Protein AF-A0A7G3GCM8-F1 (afdb_monomer_lite)

Foldseek 3Di:
DDDDPQDDPNDRNPDCVVVDDDDDPPPPDDPVLLVVLVCQCVPPVNLPPQLVPSQVVCVVVVHHSDDSVVSVVSCVVVVCPSDDDPDWLPDKDWDWDWDDDPDPPFTKIKIWIATPPPRDTPDIDIDSDDDPVVVVVVCVVSVD

Radius of gyration: 24.12 Å; chains: 1; bounding box: 44×57×57 Å

Structure (mmCIF, N/CA/C/O backbone):
data_AF-A0A7G3GCM8-F1
#
_entry.id   AF-A0A7G3GCM8-F1
#
loop_
_atom_site.group_PDB
_atom_site.id
_atom_site.type_symbol
_atom_site.label_atom_id
_atom_site.label_alt_id
_atom_site.label_comp_id
_atom_site.label_asym_id
_atom_site.label_entity_id
_atom_site.label_seq_id
_atom_site.pdbx_PDB_ins_code
_atom_site.Cartn_x
_atom_site.Cartn_y
_atom_site.Cartn_z
_atom_site.occupancy
_atom_site.B_iso_or_equiv
_atom_site.auth_seq_id
_atom_site.auth_comp_id
_atom_site.auth_asym_id
_atom_site.auth_atom_id
_atom_site.pdbx_PDB_model_num
ATOM 1 N N . MET A 1 1 ? -17.942 39.503 20.898 1.00 40.28 1 MET A N 1
ATOM 2 C CA . MET A 1 1 ? -17.080 38.787 21.864 1.00 40.28 1 MET A CA 1
ATOM 3 C C . MET A 1 1 ? -17.321 37.297 21.690 1.00 40.28 1 MET A C 1
ATOM 5 O O . MET A 1 1 ? -18.430 36.845 21.936 1.00 40.28 1 MET A O 1
ATOM 9 N N . HIS A 1 2 ? -16.342 36.558 21.168 1.00 47.84 2 HIS A N 1
ATOM 10 C CA . HIS A 1 2 ? -16.467 35.114 20.963 1.00 47.84 2 HIS A CA 1
ATOM 11 C C . HIS A 1 2 ? -16.141 34.406 22.281 1.00 47.84 2 HIS A C 1
ATOM 13 O O . HIS A 1 2 ? -14.975 34.260 22.628 1.00 47.84 2 HIS A O 1
ATOM 19 N N . SER A 1 3 ? -17.175 34.016 23.027 1.00 52.66 3 SER A N 1
ATOM 20 C CA . SER A 1 3 ? -17.047 33.136 24.191 1.00 52.66 3 SER A CA 1
ATOM 21 C C . SER A 1 3 ? -16.497 31.787 23.719 1.00 52.66 3 SER A C 1
ATOM 23 O O . SER A 1 3 ? -17.131 31.070 22.943 1.00 52.66 3 SER A O 1
ATOM 25 N N . TRP A 1 4 ? -15.272 31.460 24.122 1.00 55.50 4 TRP A N 1
ATOM 26 C CA . TRP A 1 4 ? -14.707 30.138 2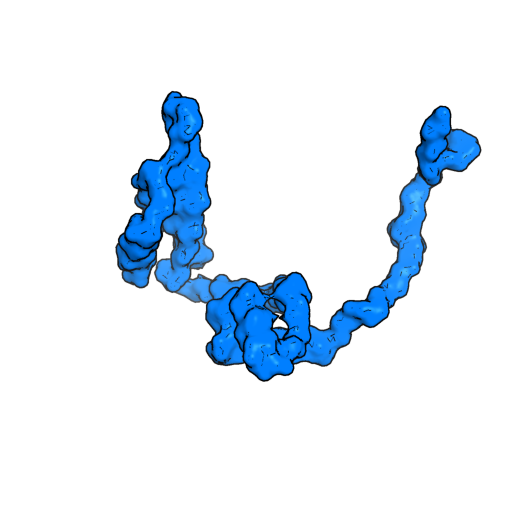3.894 1.00 55.50 4 TRP A CA 1
ATOM 27 C C . TRP A 1 4 ? -15.384 29.153 24.852 1.00 55.50 4 TRP A C 1
ATOM 29 O O . TRP A 1 4 ? -15.396 29.369 26.059 1.00 55.50 4 TRP A O 1
ATOM 39 N N . ARG A 1 5 ? -15.921 28.046 24.317 1.00 59.59 5 ARG A N 1
ATOM 40 C CA . ARG A 1 5 ? -16.658 26.985 25.046 1.00 59.59 5 ARG A CA 1
ATOM 41 C C . ARG A 1 5 ? -15.905 26.318 26.216 1.00 59.59 5 ARG A C 1
ATOM 43 O O . ARG A 1 5 ? -16.490 25.487 26.898 1.00 59.59 5 ARG A O 1
ATOM 50 N N . TRP A 1 6 ? -14.637 26.657 26.433 1.00 60.19 6 TRP A N 1
ATOM 51 C CA . TRP A 1 6 ? -13.770 26.111 27.486 1.00 60.19 6 TRP A CA 1
ATOM 52 C C . TRP A 1 6 ? -13.641 27.033 28.706 1.00 60.19 6 TRP A C 1
ATOM 54 O O . TRP A 1 6 ? -12.920 26.708 29.645 1.00 60.19 6 TRP A O 1
ATOM 64 N N . GLN A 1 7 ? -14.312 28.188 28.683 1.00 57.53 7 GLN A N 1
ATOM 65 C CA . GLN A 1 7 ? -14.366 29.132 29.793 1.00 57.53 7 GLN A CA 1
ATOM 66 C C . GLN A 1 7 ? -15.802 29.209 30.307 1.00 57.53 7 GLN A C 1
ATOM 68 O O . GLN A 1 7 ? -16.676 29.765 29.641 1.00 57.53 7 GLN A O 1
ATOM 73 N N . ALA A 1 8 ? -16.041 28.674 31.501 1.00 58.72 8 ALA A N 1
ATOM 74 C CA . ALA A 1 8 ? -17.209 29.038 32.292 1.00 58.72 8 ALA A CA 1
ATOM 75 C C . ALA A 1 8 ? -16.707 29.825 33.504 1.00 58.72 8 ALA A C 1
ATOM 77 O O . ALA A 1 8 ? -15.785 29.390 34.185 1.00 58.72 8 ALA A O 1
ATOM 78 N N . ALA A 1 9 ? -17.281 31.006 33.739 1.00 60.88 9 ALA A N 1
ATOM 79 C CA . ALA A 1 9 ? -17.009 31.827 34.923 1.00 60.88 9 ALA A CA 1
ATOM 80 C C . ALA A 1 9 ? -15.521 32.170 35.191 1.00 60.88 9 ALA A C 1
ATOM 82 O O . ALA A 1 9 ? -15.124 32.331 36.338 1.00 60.88 9 ALA A O 1
ATOM 83 N N . GLY A 1 10 ? -14.696 32.317 34.147 1.00 66.81 10 GLY A N 1
ATOM 84 C CA . GLY A 1 10 ? -13.286 32.713 34.295 1.00 66.81 10 GLY A CA 1
ATOM 85 C C . GLY A 1 10 ? -12.327 31.572 34.650 1.00 66.81 10 GLY A C 1
ATOM 86 O O . GLY A 1 10 ? -11.121 31.805 34.689 1.00 66.81 10 GLY A O 1
ATOM 87 N N . GLU A 1 11 ? -12.826 30.345 34.815 1.00 65.44 11 GLU A N 1
ATOM 88 C CA . GLU A 1 11 ? -11.996 29.155 34.996 1.00 65.44 11 GLU A CA 1
ATOM 89 C C . GLU A 1 11 ? -11.870 28.351 33.696 1.00 65.44 11 GLU A C 1
ATOM 91 O O . GLU A 1 11 ? -12.820 28.201 32.918 1.00 65.44 11 GLU A O 1
ATOM 96 N N . VAL A 1 12 ? -10.661 27.839 33.447 1.00 72.12 12 VAL A N 1
ATOM 97 C CA . VAL A 1 12 ? -10.373 26.950 32.317 1.00 72.12 12 VAL A CA 1
ATOM 98 C C . VAL A 1 12 ? -10.836 25.547 32.693 1.00 72.12 12 VAL A C 1
ATOM 100 O O . VAL A 1 12 ? -10.183 24.857 33.474 1.00 72.12 12 VAL A O 1
ATOM 103 N N . ILE A 1 13 ? -11.961 25.112 32.128 1.00 72.88 13 ILE A N 1
ATOM 104 C CA . ILE A 1 13 ? -12.469 23.755 32.347 1.00 72.88 13 ILE A CA 1
ATOM 105 C C . ILE A 1 13 ? -11.632 22.785 31.506 1.00 72.88 13 ILE A C 1
ATOM 107 O O . ILE A 1 13 ? -11.567 22.905 30.280 1.00 72.88 13 ILE A O 1
ATOM 111 N N . ALA A 1 14 ? -10.993 21.816 32.169 1.00 74.69 14 ALA A N 1
ATOM 112 C CA . ALA A 1 14 ? -10.225 20.762 31.510 1.00 74.69 14 ALA A CA 1
ATOM 113 C C . ALA A 1 14 ? -11.103 19.922 30.563 1.00 74.69 14 ALA A C 1
ATOM 115 O O . ALA A 1 14 ? -12.299 19.743 30.801 1.00 74.69 14 ALA A O 1
ATOM 116 N N . ASP A 1 15 ? -10.505 19.387 29.492 1.00 75.44 15 ASP A N 1
ATOM 117 C CA . ASP A 1 15 ? -11.239 18.609 28.491 1.00 75.44 15 ASP A CA 1
ATOM 118 C C . ASP A 1 15 ? -11.894 17.376 29.123 1.00 75.44 15 ASP A C 1
ATOM 120 O O . ASP A 1 15 ? -11.210 16.472 29.594 1.00 75.44 15 ASP A O 1
ATOM 124 N N . GLN A 1 16 ? -13.229 17.349 29.125 1.00 79.38 16 GLN A N 1
ATOM 125 C CA . GLN A 1 16 ? -14.020 16.255 29.688 1.00 79.38 16 GLN A CA 1
ATOM 126 C C . GLN A 1 16 ? -14.217 15.092 28.700 1.00 79.38 16 GLN A C 1
ATOM 128 O O . GLN A 1 16 ? -14.626 14.004 29.097 1.00 79.38 16 GLN A O 1
ATOM 133 N N . ARG A 1 17 ? -13.887 15.263 27.407 1.00 78.19 17 ARG A N 1
ATOM 134 C CA . ARG A 1 17 ? -14.018 14.212 26.372 1.00 78.19 17 ARG A CA 1
ATOM 135 C C . ARG A 1 17 ? -13.262 12.897 26.648 1.00 78.19 17 ARG A C 1
ATOM 137 O O . ARG A 1 17 ? -13.700 11.892 26.074 1.00 78.19 17 ARG A O 1
ATOM 144 N N . PRO A 1 18 ? -12.159 12.860 27.426 1.00 80.38 18 PRO A N 1
ATOM 145 C CA . PRO A 1 18 ? -11.513 11.620 27.857 1.00 80.38 18 PRO A CA 1
ATOM 146 C C . PRO A 1 18 ? -12.292 10.857 28.936 1.00 80.38 18 PRO A C 1
ATOM 148 O O . PRO A 1 18 ? -12.176 9.639 28.994 1.00 80.38 18 PRO A O 1
ATOM 151 N N . PHE A 1 19 ? -13.077 11.553 29.766 1.00 80.81 19 PHE A N 1
ATOM 152 C CA . PHE A 1 19 ? -13.812 10.967 30.897 1.00 80.81 19 PHE A CA 1
ATOM 153 C C . PHE A 1 19 ? -15.233 10.518 30.530 1.00 80.81 19 PHE A C 1
ATOM 155 O O . PHE A 1 19 ? -15.888 9.834 31.310 1.00 80.81 19 PHE A O 1
ATOM 162 N N . VAL A 1 20 ? -15.715 10.880 29.338 1.00 83.75 20 VAL A N 1
ATOM 163 C CA . VAL A 1 20 ? -17.005 10.414 28.817 1.00 83.75 20 VAL A CA 1
ATOM 164 C C . VAL A 1 20 ? -16.910 8.934 28.443 1.00 83.75 20 VAL A C 1
ATOM 166 O O . VAL A 1 20 ? -16.146 8.569 27.544 1.00 83.75 20 VAL A O 1
ATOM 169 N N . GLU A 1 21 ? -17.740 8.095 29.070 1.00 80.31 21 GLU A N 1
ATOM 170 C CA . GLU A 1 21 ? -17.936 6.708 28.646 1.00 80.31 21 GLU A CA 1
ATOM 171 C C . GLU A 1 21 ? -18.493 6.671 27.218 1.00 80.31 21 GLU A C 1
ATOM 173 O O . GLU A 1 21 ? -19.576 7.178 26.918 1.00 80.31 21 GLU A O 1
ATOM 178 N N . ARG A 1 22 ? -17.719 6.090 26.299 1.00 81.06 22 ARG A N 1
ATOM 179 C CA . ARG A 1 22 ? -18.126 5.923 24.903 1.00 81.06 22 ARG A CA 1
ATOM 180 C C . ARG A 1 22 ? -18.640 4.511 24.705 1.00 81.06 22 ARG A C 1
ATOM 182 O O . ARG A 1 22 ? -17.861 3.559 24.710 1.00 81.06 22 ARG A O 1
ATOM 189 N N . ASN A 1 23 ? -19.937 4.391 24.455 1.00 82.88 23 ASN A N 1
ATOM 190 C CA . ASN A 1 23 ? -20.526 3.126 24.034 1.00 82.88 23 ASN A CA 1
ATOM 191 C C . ASN A 1 23 ? -19.900 2.662 22.713 1.00 82.88 23 ASN A C 1
ATOM 193 O O . ASN A 1 23 ? -19.471 3.474 21.885 1.00 82.88 23 ASN A O 1
ATOM 197 N N . ASN A 1 24 ? -19.861 1.344 22.497 1.00 79.31 24 ASN A N 1
ATOM 198 C CA . ASN A 1 24 ? -19.442 0.819 21.201 1.00 79.31 24 ASN A CA 1
ATOM 199 C C . ASN A 1 24 ? -20.350 1.408 20.110 1.00 79.31 24 ASN A C 1
ATOM 201 O O . ASN A 1 24 ? -21.573 1.406 20.274 1.00 79.31 24 ASN A O 1
ATOM 205 N N . PRO A 1 25 ? -19.783 1.883 18.991 1.00 83.31 25 PRO A N 1
ATOM 206 C CA . PRO A 1 25 ? -20.599 2.356 17.889 1.00 83.31 25 PRO A CA 1
ATOM 207 C C . PRO A 1 25 ? -21.471 1.207 17.375 1.00 83.31 25 PRO A C 1
ATOM 209 O O . PRO A 1 25 ? -20.989 0.085 17.230 1.00 83.31 25 PRO A O 1
ATOM 212 N N . VAL A 1 26 ? -22.738 1.495 17.072 1.00 81.00 26 VAL A N 1
ATOM 213 C CA . VAL A 1 26 ? -23.712 0.498 16.583 1.00 81.00 26 VAL A CA 1
ATOM 214 C C . VAL A 1 26 ? -23.207 -0.195 15.314 1.00 81.00 26 VAL A C 1
ATOM 216 O O . VAL A 1 26 ? -23.344 -1.401 15.162 1.00 81.00 26 VAL A O 1
ATOM 219 N N . ASN A 1 27 ? -22.511 0.552 14.453 1.00 80.12 27 ASN A N 1
ATOM 220 C CA . ASN A 1 27 ? -21.943 0.055 13.195 1.00 80.12 27 ASN A CA 1
ATOM 221 C C . ASN A 1 27 ? -20.558 -0.592 13.374 1.00 80.12 27 ASN A C 1
ATOM 223 O O . ASN A 1 27 ? -19.770 -0.680 12.426 1.00 80.12 27 ASN A O 1
ATOM 227 N N . LYS A 1 28 ? -20.192 -0.979 14.601 1.00 83.81 28 LYS A N 1
ATOM 228 C CA . LYS A 1 28 ? -18.964 -1.732 14.830 1.00 83.81 28 LYS A CA 1
ATOM 229 C C . LYS A 1 28 ? -19.129 -3.108 14.201 1.00 83.81 28 LYS A C 1
ATOM 231 O O . LYS A 1 28 ? -20.005 -3.865 14.600 1.00 83.81 28 LYS A O 1
ATOM 236 N N . ARG A 1 29 ? -18.232 -3.437 13.271 1.00 86.31 29 ARG A N 1
ATOM 237 C CA . ARG A 1 29 ? -18.168 -4.779 12.687 1.00 86.31 29 ARG A CA 1
ATOM 238 C C . ARG A 1 29 ? -18.088 -5.837 13.771 1.00 86.31 29 ARG A C 1
ATOM 240 O O . ARG A 1 29 ? -17.270 -5.736 14.692 1.00 86.31 29 ARG A O 1
ATOM 247 N N . SER A 1 30 ? -18.919 -6.846 13.602 1.00 88.75 30 SER A N 1
ATOM 248 C CA . SER A 1 30 ? -18.872 -8.075 14.367 1.00 88.75 30 SER A CA 1
ATOM 249 C C . SER A 1 30 ? -17.613 -8.882 14.032 1.00 88.75 30 SER A C 1
ATOM 251 O O . SER A 1 30 ? -16.965 -8.706 12.996 1.00 88.75 30 SER A O 1
ATOM 253 N N . GLU A 1 31 ? -17.260 -9.798 14.928 1.00 89.44 31 GLU A N 1
ATOM 254 C CA . GLU A 1 31 ? -16.132 -10.713 14.730 1.00 89.44 31 GLU A CA 1
ATOM 255 C C . GLU A 1 31 ? -16.364 -11.663 13.540 1.00 89.44 31 GLU A C 1
ATOM 257 O O . GLU A 1 31 ? -15.429 -12.037 12.834 1.00 89.44 31 GLU A O 1
ATOM 262 N N . THR A 1 32 ? -17.619 -12.029 13.273 1.00 90.06 32 THR A N 1
ATOM 263 C CA . THR A 1 32 ? -17.994 -12.877 12.135 1.00 90.06 32 THR A CA 1
ATOM 264 C C . THR A 1 32 ? -17.768 -12.159 10.807 1.00 90.06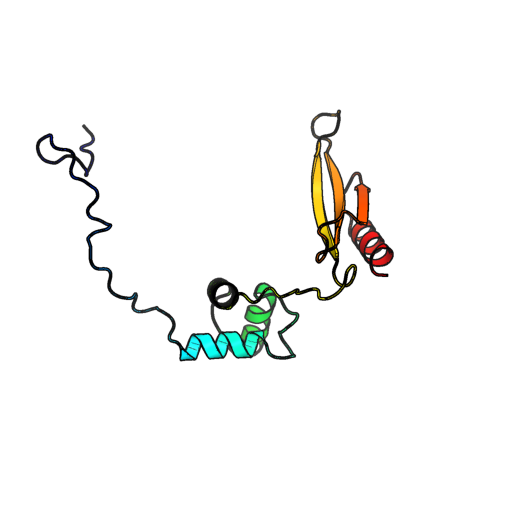 32 THR A C 1
ATOM 266 O O . THR A 1 32 ? -17.099 -12.709 9.933 1.00 90.06 32 THR A O 1
ATOM 269 N N . GLU A 1 33 ? -18.231 -10.913 10.670 1.00 90.56 33 GLU A N 1
ATOM 270 C CA . GLU A 1 33 ? -17.977 -10.079 9.483 1.00 90.56 33 GLU A CA 1
ATOM 271 C C . GLU A 1 33 ? -16.477 -9.889 9.242 1.00 90.56 33 GLU A C 1
ATOM 273 O O . GLU A 1 33 ? -15.996 -10.025 8.116 1.00 90.56 33 GLU A O 1
ATOM 278 N N . TYR A 1 34 ? -15.714 -9.641 10.312 1.00 91.75 34 TYR A N 1
ATOM 279 C CA . TYR A 1 34 ? -14.261 -9.511 10.235 1.00 91.75 34 TYR A CA 1
ATOM 280 C C . TYR A 1 34 ? -13.606 -10.760 9.626 1.00 91.75 34 TYR A C 1
ATOM 282 O O . TYR A 1 34 ? -12.778 -10.650 8.718 1.00 91.75 34 TYR A O 1
ATOM 290 N N . ARG A 1 35 ? -13.999 -11.954 10.086 1.00 91.50 35 ARG A N 1
ATOM 291 C CA . ARG A 1 35 ? -13.461 -13.228 9.587 1.00 91.50 35 ARG A CA 1
ATOM 292 C C . ARG A 1 35 ? -13.841 -13.506 8.139 1.00 91.50 35 ARG A C 1
ATOM 294 O O . ARG A 1 35 ? -13.008 -14.033 7.407 1.00 91.50 35 ARG A O 1
ATOM 301 N N . VAL A 1 36 ? -15.050 -13.138 7.717 1.00 93.12 36 VAL A N 1
ATOM 302 C CA . VAL A 1 36 ? -15.487 -13.276 6.317 1.00 93.12 36 VAL A CA 1
ATOM 303 C C . VAL A 1 36 ? -14.649 -12.385 5.400 1.00 93.12 36 VAL A C 1
ATOM 305 O O . VAL A 1 36 ? -14.139 -12.852 4.385 1.00 93.12 36 VAL A O 1
ATOM 308 N N . ILE A 1 37 ? -14.432 -11.121 5.770 1.00 92.62 37 ILE A N 1
ATOM 309 C CA . ILE A 1 37 ? -13.580 -10.213 4.986 1.00 92.62 37 ILE A CA 1
ATOM 310 C C . ILE A 1 37 ? -12.157 -10.771 4.885 1.00 92.62 37 ILE A C 1
ATOM 312 O O . ILE A 1 37 ? -11.565 -10.790 3.803 1.00 92.62 37 ILE A O 1
ATOM 316 N N . LEU A 1 38 ? -11.617 -11.257 6.004 1.00 91.38 38 LEU A N 1
ATOM 317 C CA . LEU A 1 38 ? -10.272 -11.813 6.063 1.00 91.38 38 LEU A CA 1
ATOM 318 C C . LEU A 1 38 ? -10.124 -13.080 5.207 1.00 91.38 38 LEU A C 1
ATOM 320 O O . LEU A 1 38 ? -9.137 -13.215 4.485 1.00 91.38 38 LEU A O 1
ATOM 324 N N . SER A 1 39 ? -11.100 -13.991 5.255 1.00 92.38 39 SER A N 1
ATOM 325 C CA . SER A 1 39 ? -11.068 -15.235 4.481 1.00 92.38 39 SER A CA 1
ATOM 326 C C . SER A 1 39 ? -11.153 -14.974 2.979 1.00 92.38 39 SER A C 1
ATOM 328 O O . SER A 1 39 ? -10.396 -15.569 2.214 1.00 92.38 39 SER A O 1
ATOM 330 N N . VAL A 1 40 ? -11.997 -14.028 2.551 1.00 92.19 40 VAL A N 1
ATOM 331 C CA . VAL A 1 40 ? -12.092 -13.618 1.144 1.00 92.19 40 VAL A CA 1
ATOM 332 C C . VAL A 1 40 ? -10.777 -13.003 0.674 1.00 92.19 40 VAL A C 1
ATOM 334 O O . VAL A 1 40 ? -10.268 -13.398 -0.375 1.00 92.19 40 VAL A O 1
ATOM 337 N N . CYS A 1 41 ? -10.181 -12.100 1.459 1.00 90.00 41 CYS A N 1
ATOM 338 C CA . CYS A 1 41 ? -8.906 -11.469 1.106 1.00 90.00 41 CYS A CA 1
ATOM 339 C C . CYS A 1 41 ? -7.744 -12.470 1.011 1.00 90.00 41 CYS A C 1
ATOM 341 O O . CYS A 1 41 ? -6.879 -12.305 0.156 1.00 90.00 41 CYS A O 1
ATOM 343 N N . ASN A 1 42 ? -7.731 -13.503 1.858 1.00 89.56 42 ASN A N 1
ATOM 344 C CA . ASN A 1 42 ? -6.704 -14.550 1.851 1.00 89.56 42 ASN A CA 1
ATOM 345 C C . ASN A 1 42 ? -6.993 -15.689 0.861 1.00 89.56 42 ASN A C 1
ATOM 347 O O . ASN A 1 42 ? -6.175 -16.598 0.717 1.00 89.56 42 ASN A O 1
ATOM 351 N N . SER A 1 43 ? -8.143 -15.677 0.184 1.00 90.81 43 SER A N 1
ATOM 352 C CA . SER A 1 43 ? -8.463 -16.699 -0.811 1.00 90.81 43 SER A CA 1
ATOM 353 C C . SER A 1 43 ? -7.448 -16.673 -1.965 1.00 90.81 43 SER A C 1
ATOM 355 O O . SER A 1 43 ? -6.981 -15.592 -2.337 1.00 90.81 43 SER A O 1
ATOM 357 N N . PRO A 1 44 ? -7.137 -17.818 -2.605 1.00 89.25 44 PRO A N 1
ATOM 358 C CA . PRO A 1 44 ? -6.185 -17.870 -3.721 1.00 89.25 44 PRO A CA 1
ATOM 359 C C . PRO A 1 44 ? -6.505 -16.874 -4.842 1.00 89.25 44 PRO A C 1
ATOM 361 O O . PRO A 1 44 ? -5.608 -16.333 -5.481 1.00 89.25 44 PRO A O 1
ATOM 364 N N . ARG A 1 45 ? -7.798 -16.590 -5.035 1.00 90.94 45 ARG A N 1
ATOM 365 C CA . ARG A 1 45 ? -8.312 -15.648 -6.027 1.00 90.94 45 ARG A CA 1
ATOM 366 C C . ARG A 1 45 ? -7.917 -14.193 -5.749 1.00 90.94 45 ARG A C 1
ATOM 368 O O . ARG A 1 45 ? -7.655 -13.453 -6.691 1.00 90.94 45 ARG A O 1
ATOM 375 N N . PHE A 1 46 ? -7.898 -13.776 -4.484 1.00 89.88 46 PHE A N 1
ATOM 376 C CA . PHE A 1 46 ? -7.714 -12.373 -4.090 1.00 89.88 46 PHE A CA 1
ATOM 377 C C . PHE A 1 46 ? -6.425 -12.101 -3.308 1.00 89.88 46 PHE A C 1
ATOM 379 O O . PHE A 1 46 ? -6.104 -10.937 -3.076 1.00 89.88 46 PHE A O 1
ATOM 386 N N . ASN A 1 47 ? -5.649 -13.136 -2.979 1.00 83.50 47 ASN A N 1
ATOM 387 C CA . ASN A 1 47 ? -4.409 -13.027 -2.208 1.00 83.50 47 ASN A CA 1
ATOM 388 C C . ASN A 1 47 ? -3.416 -12.011 -2.817 1.00 83.50 47 ASN A C 1
ATOM 390 O O . ASN A 1 47 ? -2.778 -11.233 -2.110 1.00 83.50 47 ASN A O 1
ATOM 394 N N . SER A 1 48 ? -3.337 -11.942 -4.150 1.00 83.88 48 SER A N 1
ATOM 395 C CA . SER A 1 48 ? -2.467 -10.988 -4.858 1.00 83.88 48 SER A CA 1
ATOM 396 C C . SER A 1 48 ? -3.153 -9.672 -5.253 1.00 83.88 48 SER A C 1
ATOM 398 O O . SER A 1 48 ? -2.481 -8.756 -5.726 1.00 83.88 48 SER A O 1
ATOM 400 N N . ALA A 1 49 ? -4.469 -9.539 -5.062 1.00 87.12 49 ALA A N 1
ATOM 401 C CA . ALA A 1 49 ? -5.240 -8.383 -5.518 1.00 87.12 49 ALA A CA 1
ATOM 402 C C . ALA A 1 49 ? -5.323 -7.288 -4.432 1.00 87.12 49 ALA A C 1
ATOM 404 O O . ALA A 1 49 ? -5.653 -7.584 -3.278 1.00 87.12 49 ALA A O 1
ATOM 405 N N . PRO A 1 50 ? -5.021 -6.007 -4.723 1.00 87.62 50 PRO A N 1
ATOM 406 C CA . PRO A 1 50 ? -5.250 -4.893 -3.796 1.00 87.62 50 PRO A CA 1
ATOM 407 C C . PRO A 1 50 ? -6.736 -4.742 -3.427 1.00 87.62 50 PRO A C 1
ATOM 409 O O . PRO A 1 50 ? -7.596 -5.098 -4.231 1.00 87.62 50 PRO A O 1
ATOM 412 N N . PRO A 1 51 ? -7.074 -4.187 -2.244 1.00 89.12 51 PRO A N 1
ATOM 413 C CA . PRO A 1 51 ? -8.469 -3.956 -1.849 1.00 89.12 51 PRO A CA 1
ATOM 414 C C . PRO A 1 51 ? -9.255 -3.120 -2.866 1.00 89.12 51 PRO A C 1
ATOM 416 O O . PRO A 1 51 ? -10.428 -3.404 -3.100 1.00 89.12 51 PRO A O 1
ATOM 419 N N . SER A 1 52 ? -8.575 -2.180 -3.535 1.00 90.00 52 SER A N 1
ATOM 420 C CA . SER A 1 52 ? -9.109 -1.378 -4.642 1.00 90.00 52 SER A CA 1
ATOM 421 C C . SER A 1 52 ? -9.581 -2.200 -5.844 1.00 90.00 52 SER A C 1
ATOM 423 O O . SER A 1 52 ? -10.362 -1.709 -6.647 1.00 90.00 52 SER A O 1
ATOM 425 N N . GLN A 1 53 ? -9.126 -3.449 -5.983 1.00 91.38 53 GLN A N 1
ATOM 426 C CA . GLN A 1 53 ? -9.608 -4.397 -6.990 1.00 91.38 53 GLN A CA 1
ATOM 427 C C . GLN A 1 53 ? -10.625 -5.384 -6.412 1.00 91.38 53 GLN A C 1
ATOM 429 O O . GLN A 1 53 ? -11.614 -5.681 -7.075 1.00 91.38 53 GLN A O 1
ATOM 434 N N . ILE A 1 54 ? -10.416 -5.872 -5.183 1.00 91.38 54 ILE A N 1
ATOM 435 C CA . ILE A 1 54 ? -11.296 -6.869 -4.547 1.00 91.38 54 ILE A CA 1
ATOM 436 C C . ILE A 1 54 ? -12.741 -6.359 -4.480 1.00 91.38 54 ILE A C 1
ATOM 438 O O . ILE A 1 54 ? -13.655 -7.067 -4.898 1.00 91.38 54 ILE A O 1
ATOM 442 N N . GLY A 1 55 ? -12.939 -5.129 -3.989 1.00 88.38 55 GLY A N 1
ATOM 443 C CA . GLY A 1 55 ? -14.269 -4.526 -3.859 1.00 88.38 55 GLY A CA 1
ATOM 444 C C . GLY A 1 55 ? -15.020 -4.461 -5.195 1.00 88.38 55 GLY A C 1
ATOM 445 O O . GLY A 1 55 ? -16.085 -5.066 -5.308 1.00 88.38 55 GLY A O 1
ATOM 446 N N . PRO A 1 56 ? -14.469 -3.800 -6.231 1.00 90.81 56 PRO A N 1
ATOM 447 C CA . PRO A 1 56 ? -15.105 -3.726 -7.547 1.00 90.81 56 PRO A CA 1
ATOM 448 C C . PRO A 1 56 ? -15.370 -5.082 -8.207 1.00 90.81 56 PRO A C 1
ATOM 450 O O . PRO A 1 56 ? -16.426 -5.260 -8.809 1.00 90.81 56 PRO A O 1
ATOM 453 N N . ILE A 1 57 ? -14.453 -6.049 -8.086 1.00 92.69 57 ILE A N 1
ATOM 454 C CA . ILE A 1 57 ? -14.644 -7.388 -8.667 1.00 92.69 57 ILE A CA 1
ATOM 455 C C . ILE A 1 57 ? -15.863 -8.074 -8.046 1.00 92.69 57 ILE A C 1
ATOM 457 O O . ILE A 1 57 ? -16.700 -8.591 -8.778 1.00 92.69 57 ILE A O 1
ATOM 461 N N . LEU A 1 58 ? -15.984 -8.053 -6.717 1.00 92.75 58 LEU A N 1
ATOM 462 C CA . LEU A 1 58 ? -17.117 -8.670 -6.025 1.00 92.75 58 LEU A CA 1
ATOM 463 C C . LEU A 1 58 ? -18.432 -7.946 -6.343 1.00 92.75 58 LEU A C 1
ATOM 465 O O . LEU A 1 58 ? -19.439 -8.600 -6.612 1.00 92.75 58 LEU A O 1
ATOM 469 N N . SER A 1 59 ? -18.411 -6.613 -6.411 1.00 90.50 59 SER A N 1
ATOM 470 C CA . SER A 1 59 ? -19.584 -5.823 -6.800 1.00 90.50 59 SER A CA 1
ATOM 471 C C . SER A 1 59 ? -20.078 -6.161 -8.209 1.00 90.50 59 SER A C 1
ATOM 473 O O . SER A 1 59 ? -21.284 -6.284 -8.410 1.00 90.50 59 SER A O 1
ATOM 475 N N . ASN A 1 60 ? -19.171 -6.378 -9.169 1.00 92.94 60 ASN A N 1
ATOM 476 C CA . ASN A 1 60 ? -19.533 -6.810 -10.526 1.00 92.94 60 ASN A CA 1
ATOM 477 C C . ASN A 1 60 ? -20.201 -8.198 -10.550 1.00 92.94 60 ASN A C 1
ATOM 479 O O . ASN A 1 60 ? -20.963 -8.496 -11.463 1.00 92.94 60 ASN A O 1
ATOM 483 N N . GLU A 1 61 ? -19.951 -9.035 -9.542 1.00 93.62 61 GLU A N 1
ATOM 484 C CA . GLU A 1 61 ? -20.592 -10.346 -9.355 1.00 93.62 61 GLU A CA 1
ATOM 485 C C . GLU A 1 61 ? -21.899 -10.265 -8.550 1.00 93.62 61 GLU A C 1
ATOM 487 O O . GLU A 1 61 ? -22.462 -11.293 -8.171 1.00 93.62 61 GLU A O 1
ATOM 492 N N . GLY A 1 62 ? -22.365 -9.052 -8.235 1.00 92.38 62 GLY A N 1
ATOM 493 C CA . GLY A 1 62 ? -23.536 -8.826 -7.388 1.00 92.38 62 GLY A CA 1
ATOM 494 C C . GLY A 1 62 ? -23.299 -9.157 -5.912 1.00 92.38 62 GLY A C 1
ATOM 495 O O . GLY A 1 62 ? -24.257 -9.314 -5.158 1.00 92.38 62 GLY A O 1
ATOM 496 N N . ARG A 1 63 ? -22.038 -9.284 -5.478 1.00 92.69 63 ARG A N 1
ATOM 497 C CA . ARG A 1 63 ? -21.670 -9.602 -4.093 1.00 92.69 63 ARG A CA 1
ATOM 498 C C . ARG A 1 63 ? -21.046 -8.390 -3.417 1.00 92.69 63 ARG A C 1
ATOM 500 O O . ARG A 1 63 ? -19.936 -7.987 -3.744 1.00 92.69 63 ARG A O 1
ATOM 507 N N . TYR A 1 64 ? -21.721 -7.837 -2.416 1.00 89.75 64 TYR A N 1
ATOM 508 C CA . TYR A 1 64 ? -21.134 -6.796 -1.578 1.00 89.75 64 TYR A CA 1
ATOM 509 C C . TYR A 1 64 ? -20.420 -7.420 -0.378 1.00 89.75 64 TYR A C 1
ATOM 511 O O . TYR A 1 64 ? -21.040 -8.130 0.411 1.00 89.75 64 TYR A O 1
ATOM 519 N N . LEU A 1 65 ? -19.115 -7.166 -0.253 1.00 88.62 65 LEU A N 1
ATOM 520 C CA . LEU A 1 65 ? -18.335 -7.584 0.913 1.00 88.62 65 LEU A CA 1
ATOM 521 C C . LEU A 1 65 ? -18.341 -6.488 1.975 1.00 88.62 65 LEU A C 1
ATOM 523 O O . LEU A 1 65 ? -18.827 -6.687 3.080 1.00 88.62 65 LEU A O 1
ATOM 527 N N . ASP A 1 66 ? -17.769 -5.340 1.620 1.00 90.25 66 ASP A N 1
ATOM 528 C CA . ASP A 1 66 ? -17.762 -4.114 2.405 1.00 90.25 66 ASP A CA 1
ATOM 529 C C . ASP A 1 66 ? -17.188 -2.970 1.548 1.00 90.25 66 ASP A C 1
ATOM 531 O O . ASP A 1 66 ? -16.703 -3.172 0.432 1.00 90.25 66 ASP A O 1
ATOM 535 N N . SER A 1 67 ? -17.185 -1.764 2.099 1.00 89.19 67 SER A N 1
ATOM 536 C CA . SER A 1 67 ? -16.413 -0.625 1.617 1.00 89.19 67 SER A CA 1
ATOM 537 C C . SER A 1 67 ? -14.908 -0.919 1.540 1.00 89.19 67 SER A C 1
ATOM 539 O O . SER A 1 67 ? -14.334 -1.667 2.333 1.00 89.19 67 SER A O 1
ATOM 541 N N . GLU A 1 68 ? -14.220 -0.256 0.614 1.00 90.81 68 GLU A N 1
ATOM 542 C CA . GLU A 1 68 ? -12.768 -0.391 0.457 1.00 90.81 68 GLU A CA 1
ATOM 543 C C . GLU A 1 68 ? -12.007 -0.028 1.748 1.00 90.81 68 GLU A C 1
ATOM 545 O O . GLU A 1 68 ? -11.097 -0.742 2.180 1.00 90.81 68 GLU A O 1
ATOM 550 N N . SER A 1 69 ? -12.419 1.054 2.417 1.00 89.56 69 SER A N 1
ATOM 551 C CA . SER A 1 69 ? -11.812 1.520 3.670 1.00 89.56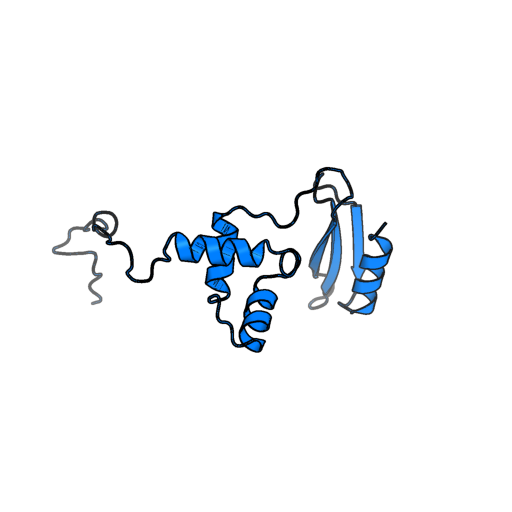 69 SER A CA 1
ATOM 552 C C . SER A 1 69 ? -11.942 0.497 4.801 1.00 89.56 69 SER A C 1
ATOM 554 O O . SER A 1 69 ? -11.022 0.345 5.611 1.00 89.56 69 SER A O 1
ATOM 556 N N . ALA A 1 70 ? -13.047 -0.246 4.838 1.00 89.69 70 ALA A N 1
ATOM 557 C CA . ALA A 1 70 ? -13.259 -1.330 5.780 1.00 89.69 70 ALA A CA 1
ATOM 558 C C . ALA A 1 70 ? -12.315 -2.499 5.551 1.00 89.69 70 ALA A C 1
ATOM 560 O O . ALA A 1 70 ? -11.685 -2.964 6.502 1.00 89.69 70 ALA A O 1
ATOM 561 N N . ILE A 1 71 ? -12.170 -2.926 4.296 1.00 90.62 71 ILE A N 1
ATOM 562 C CA . ILE A 1 71 ? -11.247 -3.995 3.916 1.00 90.62 71 ILE A CA 1
ATOM 563 C C . ILE A 1 71 ? -9.823 -3.607 4.336 1.00 90.62 71 ILE A C 1
ATOM 565 O O . ILE A 1 71 ? -9.130 -4.391 4.986 1.00 90.62 71 ILE A O 1
ATOM 569 N N . TYR A 1 72 ? -9.406 -2.362 4.078 1.00 90.00 72 TYR A N 1
ATOM 570 C CA . TYR A 1 72 ? -8.122 -1.851 4.565 1.00 90.00 72 TYR A CA 1
ATOM 571 C C . TYR A 1 72 ? -8.008 -1.866 6.094 1.00 90.00 72 TYR A C 1
ATOM 573 O O . TYR A 1 72 ? -6.965 -2.249 6.623 1.00 90.00 72 TYR A O 1
ATOM 581 N N . CYS A 1 73 ? -9.049 -1.461 6.826 1.00 88.88 73 CYS A N 1
ATOM 582 C CA . CYS A 1 73 ? -9.060 -1.518 8.290 1.00 88.88 73 CYS A CA 1
ATOM 583 C C . CYS A 1 73 ? -8.892 -2.948 8.821 1.00 88.88 73 CYS A C 1
ATOM 585 O O . CYS A 1 73 ? -8.132 -3.148 9.770 1.00 88.88 73 CYS A O 1
ATOM 587 N N . VAL A 1 74 ? -9.563 -3.927 8.209 1.00 90.69 74 VAL A N 1
ATOM 588 C CA . VAL A 1 74 ? -9.450 -5.350 8.564 1.00 90.69 74 VAL A CA 1
ATOM 589 C C . VAL A 1 74 ? -8.035 -5.858 8.298 1.00 90.69 74 VAL A C 1
ATOM 591 O O . VAL A 1 74 ? -7.389 -6.380 9.204 1.00 90.69 74 VAL A O 1
ATOM 594 N N . LEU A 1 75 ? -7.497 -5.620 7.100 1.00 88.44 75 LEU A N 1
ATOM 595 C CA . LEU A 1 75 ? -6.147 -6.057 6.733 1.00 88.44 75 LEU A CA 1
ATOM 596 C C . LEU A 1 75 ? -5.059 -5.427 7.614 1.00 88.44 75 LEU A C 1
ATOM 598 O O . LEU A 1 75 ? -4.115 -6.113 8.010 1.00 88.44 75 LEU A O 1
ATOM 602 N N . ARG A 1 76 ? -5.205 -4.140 7.971 1.00 86.38 76 ARG A N 1
ATOM 603 C CA . ARG A 1 76 ? -4.295 -3.457 8.905 1.00 86.38 76 ARG A CA 1
ATOM 604 C C . ARG A 1 76 ? -4.323 -4.091 10.293 1.00 86.38 76 ARG A C 1
ATOM 606 O O . ARG A 1 76 ? -3.262 -4.332 10.862 1.00 86.38 76 ARG A O 1
ATOM 613 N N . LYS A 1 77 ? -5.513 -4.380 10.831 1.00 87.06 77 LYS A N 1
ATOM 614 C CA . LYS A 1 77 ? -5.661 -5.049 12.135 1.00 87.06 77 LYS A CA 1
ATOM 615 C C . LYS A 1 77 ? -5.072 -6.459 12.128 1.00 87.06 77 LYS A C 1
ATOM 617 O O . LYS A 1 77 ? -4.427 -6.843 13.097 1.00 87.06 77 LYS A O 1
ATOM 622 N N . ALA A 1 78 ? -5.232 -7.187 11.026 1.00 85.06 78 ALA A N 1
ATOM 623 C CA . ALA A 1 78 ? -4.673 -8.522 10.847 1.00 85.06 78 ALA A CA 1
ATOM 624 C C . ALA A 1 78 ? -3.144 -8.540 10.658 1.00 85.06 78 ALA A C 1
ATOM 626 O O . ALA A 1 78 ? -2.572 -9.621 10.558 1.00 85.06 78 ALA A O 1
ATOM 627 N N . LYS A 1 79 ? -2.478 -7.374 10.575 1.00 76.06 79 LYS A N 1
ATOM 628 C CA . LYS A 1 79 ? -1.043 -7.243 10.259 1.00 76.06 79 LYS A CA 1
ATOM 629 C C . LYS A 1 79 ? -0.621 -8.056 9.028 1.00 76.06 79 LYS A C 1
ATOM 631 O O . LYS A 1 79 ? 0.513 -8.517 8.946 1.00 76.06 79 LYS A O 1
ATOM 636 N N . LEU A 1 80 ? -1.517 -8.213 8.053 1.00 64.88 80 LEU A N 1
ATOM 637 C CA . LEU A 1 80 ? -1.202 -8.873 6.789 1.00 64.88 80 LEU A CA 1
ATOM 638 C C . LEU A 1 80 ? -0.302 -7.952 5.959 1.00 64.88 80 LEU A C 1
ATOM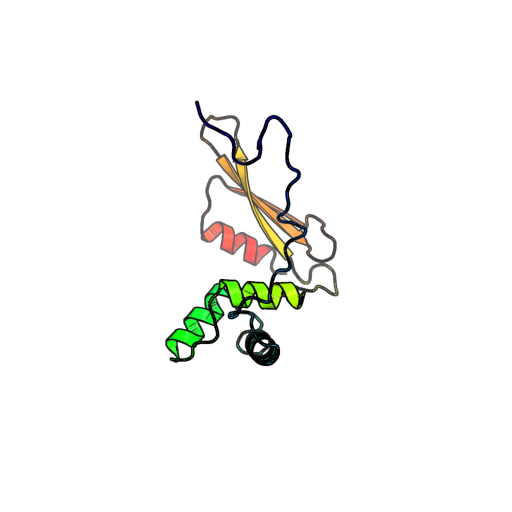 640 O O . LEU A 1 80 ? -0.762 -7.196 5.099 1.00 64.88 80 LEU A O 1
ATOM 644 N N . THR A 1 81 ? 1.004 -8.002 6.220 1.00 62.47 81 THR A N 1
ATOM 645 C CA . THR A 1 81 ? 2.022 -7.519 5.291 1.00 62.47 81 THR A CA 1
ATOM 646 C C . THR A 1 81 ? 2.003 -8.448 4.086 1.00 62.47 81 THR A C 1
ATOM 648 O O . THR A 1 81 ? 2.588 -9.527 4.102 1.00 62.47 81 THR A O 1
ATOM 651 N N . ARG A 1 82 ? 1.283 -8.028 3.038 1.00 64.62 82 ARG A N 1
ATOM 652 C CA . ARG A 1 82 ? 1.057 -8.786 1.790 1.00 64.62 82 ARG A CA 1
ATOM 653 C C . ARG A 1 82 ? 2.335 -9.302 1.126 1.00 64.62 82 ARG A C 1
ATOM 655 O O . ARG A 1 82 ? 2.275 -10.230 0.332 1.00 64.62 82 ARG A O 1
ATOM 662 N N . PHE A 1 83 ? 3.477 -8.712 1.462 1.00 67.31 83 PHE A N 1
ATOM 663 C CA . PHE A 1 83 ? 4.783 -9.166 1.023 1.00 67.31 83 PHE A CA 1
ATOM 664 C C . PHE A 1 83 ? 5.663 -9.391 2.246 1.00 67.31 83 PHE A C 1
ATOM 666 O O . PHE A 1 83 ? 6.025 -8.448 2.947 1.00 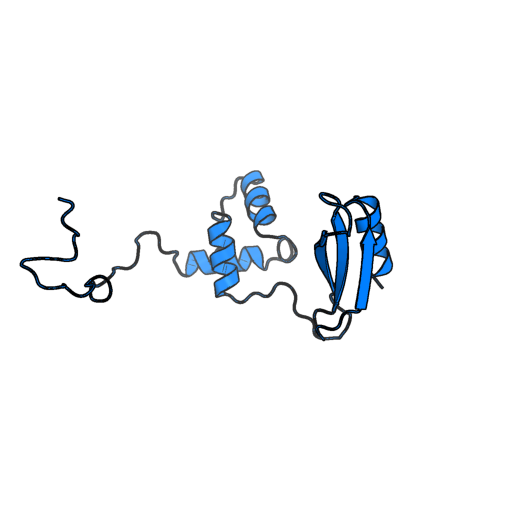67.31 83 PHE A O 1
ATOM 673 N N . THR A 1 84 ? 5.984 -10.657 2.488 1.00 69.88 84 THR A N 1
ATOM 674 C CA . THR A 1 84 ? 7.020 -11.073 3.430 1.00 69.88 84 THR A CA 1
ATOM 675 C C . THR A 1 84 ? 8.109 -11.740 2.608 1.00 69.88 84 THR A C 1
ATOM 677 O O . THR A 1 84 ? 7.817 -12.571 1.750 1.00 69.88 84 THR A O 1
ATOM 680 N N . THR A 1 85 ? 9.354 -11.340 2.825 1.00 76.81 85 THR A N 1
ATOM 681 C CA . THR A 1 85 ? 10.519 -11.942 2.173 1.00 76.81 85 THR A CA 1
ATOM 682 C C . THR A 1 85 ? 11.247 -12.821 3.163 1.00 76.81 85 THR A C 1
ATOM 684 O O . THR A 1 85 ? 11.554 -12.364 4.262 1.00 76.81 85 THR A O 1
ATOM 687 N N . THR A 1 86 ? 11.569 -14.043 2.761 1.00 84.56 86 THR A N 1
ATOM 688 C CA . THR A 1 86 ? 12.402 -14.948 3.565 1.00 84.56 86 THR A CA 1
ATOM 689 C C . THR A 1 86 ? 13.865 -14.874 3.132 1.00 84.56 86 THR A C 1
ATOM 691 O O . THR A 1 86 ? 14.757 -15.151 3.927 1.00 84.56 86 THR A O 1
ATOM 694 N N . ILE A 1 87 ? 14.118 -14.476 1.879 1.00 88.19 87 ILE A N 1
ATOM 695 C CA . ILE A 1 87 ? 15.445 -14.473 1.254 1.00 88.19 87 ILE A CA 1
ATOM 696 C C . ILE A 1 87 ? 15.710 -13.096 0.611 1.00 88.19 87 ILE A C 1
ATOM 698 O O . ILE A 1 87 ? 14.774 -12.478 0.081 1.00 88.19 87 ILE A O 1
ATOM 702 N N . PRO A 1 88 ? 16.965 -12.596 0.610 1.00 86.94 88 PRO A N 1
ATOM 703 C CA . PRO A 1 88 ? 17.343 -11.419 -0.167 1.00 86.94 88 PRO A CA 1
ATOM 704 C C . PRO A 1 88 ? 16.962 -11.540 -1.651 1.00 86.94 88 PRO A C 1
ATOM 706 O O . PRO A 1 88 ? 17.041 -12.611 -2.238 1.00 86.94 88 PRO A O 1
ATOM 709 N N . ASN A 1 89 ? 16.601 -10.416 -2.276 1.00 84.38 89 ASN A N 1
ATOM 710 C CA . ASN A 1 89 ? 16.276 -10.278 -3.704 1.00 84.38 89 ASN A CA 1
ATOM 711 C C . ASN A 1 89 ? 15.006 -11.009 -4.166 1.00 84.38 89 ASN A C 1
ATOM 713 O O . ASN A 1 89 ? 14.687 -10.959 -5.347 1.00 84.38 89 ASN A O 1
ATOM 717 N N . GLN A 1 90 ? 14.233 -11.595 -3.249 1.00 87.25 90 GLN A N 1
ATOM 718 C CA . GLN A 1 90 ? 12.954 -12.230 -3.569 1.00 87.25 90 GLN A CA 1
ATOM 719 C C . GLN A 1 90 ? 11.865 -11.214 -3.955 1.00 87.25 90 GLN A C 1
ATOM 721 O O . GLN A 1 90 ? 11.081 -11.449 -4.869 1.00 87.25 90 GLN A O 1
ATOM 726 N N . VAL A 1 91 ? 11.806 -10.075 -3.257 1.00 88.12 91 VAL A N 1
ATOM 727 C CA . VAL A 1 91 ? 10.892 -8.968 -3.571 1.00 88.12 91 VAL A CA 1
ATOM 728 C C . VAL A 1 91 ? 11.684 -7.671 -3.583 1.00 88.12 91 VAL A C 1
ATOM 730 O O . VAL A 1 91 ? 12.442 -7.376 -2.654 1.00 88.12 91 VAL A O 1
ATOM 733 N N . ARG A 1 92 ? 11.484 -6.879 -4.636 1.00 88.44 92 ARG A N 1
ATOM 734 C CA . ARG A 1 92 ? 12.051 -5.538 -4.772 1.00 88.44 92 ARG A CA 1
ATOM 735 C C . ARG A 1 92 ? 10.928 -4.514 -4.823 1.00 88.44 92 ARG A C 1
ATOM 737 O O . ARG A 1 92 ? 9.938 -4.705 -5.527 1.00 88.44 92 ARG A O 1
ATOM 744 N N . MET A 1 93 ? 11.087 -3.432 -4.077 1.00 89.94 93 MET A N 1
ATOM 745 C CA . MET A 1 93 ? 10.187 -2.287 -4.121 1.00 89.94 93 MET A CA 1
ATOM 746 C C . MET A 1 93 ? 10.783 -1.210 -5.014 1.00 89.94 93 MET A C 1
ATOM 748 O O . MET A 1 93 ? 11.981 -0.936 -4.955 1.00 89.94 93 MET A O 1
ATOM 752 N N . CYS A 1 94 ? 9.940 -0.589 -5.832 1.00 89.50 94 CYS A N 1
ATOM 753 C CA . CYS A 1 94 ? 10.319 0.573 -6.618 1.00 89.50 94 CYS A CA 1
ATOM 754 C C . CYS A 1 94 ? 9.688 1.836 -6.030 1.00 89.50 94 CYS A C 1
ATOM 756 O O . CYS A 1 94 ? 8.468 1.912 -5.877 1.00 89.50 94 CYS A O 1
ATOM 758 N N . TYR A 1 95 ? 10.515 2.837 -5.760 1.00 89.94 95 TYR A N 1
ATOM 759 C CA . TYR A 1 95 ? 10.087 4.183 -5.406 1.00 89.94 95 TYR A CA 1
ATOM 760 C C . TYR A 1 95 ? 10.297 5.105 -6.600 1.00 89.94 95 TYR A C 1
ATOM 762 O O . TYR A 1 95 ? 11.306 5.004 -7.298 1.00 89.94 95 TYR A O 1
ATOM 770 N N . ILE A 1 96 ? 9.336 5.994 -6.835 1.00 89.88 96 ILE A N 1
ATOM 771 C CA . ILE A 1 96 ? 9.418 7.012 -7.880 1.00 89.88 96 ILE A CA 1
ATOM 772 C C . ILE A 1 96 ? 9.257 8.358 -7.193 1.00 89.88 96 ILE A C 1
ATOM 774 O O . ILE A 1 96 ? 8.242 8.603 -6.542 1.00 89.88 96 ILE A O 1
ATOM 778 N N . SER A 1 97 ? 10.259 9.220 -7.318 1.00 92.00 97 SER A N 1
ATOM 779 C CA . SER A 1 97 ? 10.234 10.562 -6.746 1.00 92.00 97 SER A CA 1
ATOM 780 C C . SER A 1 97 ? 10.621 11.601 -7.793 1.00 92.00 97 SER A C 1
ATOM 782 O O . SER A 1 97 ? 11.390 11.332 -8.715 1.00 92.00 97 SER A O 1
ATOM 784 N N . SER A 1 98 ? 10.052 12.800 -7.666 1.00 91.88 98 SER A N 1
ATOM 785 C CA . SER A 1 98 ? 10.412 13.933 -8.523 1.00 91.88 98 SER A CA 1
ATOM 786 C C . SER A 1 98 ? 11.531 14.712 -7.846 1.00 91.88 98 SER A C 1
ATOM 788 O O . SER A 1 98 ? 11.366 15.138 -6.706 1.00 91.88 98 SER A O 1
ATOM 790 N N . GLN A 1 99 ? 12.656 14.866 -8.534 1.00 91.38 99 GLN A N 1
ATOM 791 C CA . GLN A 1 99 ? 13.838 15.568 -8.051 1.00 91.38 99 GLN A CA 1
ATOM 792 C C . GLN A 1 99 ? 13.964 16.912 -8.774 1.00 91.38 99 GLN A C 1
ATOM 794 O O . GLN A 1 99 ? 13.808 16.947 -9.998 1.00 91.38 99 GLN A O 1
ATOM 799 N N . PRO A 1 100 ? 14.209 18.016 -8.051 1.00 91.00 100 PRO A N 1
ATOM 800 C CA . PRO A 1 100 ? 14.416 19.313 -8.678 1.00 91.00 100 PRO A CA 1
ATOM 801 C C . PRO A 1 100 ? 15.718 19.311 -9.483 1.00 91.00 100 PRO A C 1
ATOM 803 O O . PRO A 1 100 ? 16.708 18.698 -9.081 1.00 91.00 100 PRO A O 1
ATOM 806 N N . SER A 1 101 ? 15.718 20.007 -10.615 1.00 89.94 101 SER A N 1
ATOM 807 C CA . SER A 1 101 ? 16.934 20.292 -11.376 1.00 89.94 101 SER A CA 1
ATOM 808 C C . SER A 1 101 ? 17.511 21.670 -11.019 1.00 89.94 101 SER A C 1
ATOM 810 O O . SER A 1 101 ? 16.980 22.385 -10.168 1.00 89.94 101 SER A O 1
ATOM 812 N N . GLN A 1 102 ? 18.603 22.056 -11.686 1.00 91.88 102 GLN A N 1
ATOM 813 C CA . GLN A 1 102 ? 19.145 23.418 -11.604 1.00 91.88 102 GLN A CA 1
ATOM 814 C C . GLN A 1 102 ? 18.263 24.450 -12.325 1.00 91.88 102 GLN A C 1
ATOM 816 O O . GLN A 1 102 ? 18.376 25.647 -12.063 1.00 91.88 102 GLN A O 1
ATOM 821 N N . VAL A 1 103 ? 17.380 23.999 -13.219 1.00 90.44 103 VAL A N 1
ATOM 822 C CA . VAL A 1 103 ? 16.461 24.850 -13.972 1.00 90.44 103 VAL A CA 1
ATOM 823 C C . VAL A 1 103 ? 15.115 24.895 -13.254 1.00 90.44 103 VAL A C 1
ATOM 825 O O . VAL A 1 103 ? 14.531 23.883 -12.855 1.00 90.44 103 VAL A O 1
ATOM 828 N N . LYS A 1 104 ? 14.594 26.110 -13.072 1.00 82.25 104 LYS A N 1
ATOM 829 C CA . LYS A 1 104 ? 13.307 26.321 -12.408 1.00 82.25 104 LYS A CA 1
ATOM 830 C C . LYS A 1 104 ? 12.187 25.650 -13.211 1.00 82.25 104 LYS A C 1
ATOM 832 O O . LYS A 1 104 ? 12.098 25.833 -14.419 1.00 82.25 104 LYS A O 1
ATOM 837 N N . CYS A 1 105 ? 11.313 24.926 -12.511 1.00 85.19 105 CYS A N 1
ATOM 838 C CA . CYS A 1 105 ? 10.194 24.157 -13.076 1.00 85.19 105 CYS A CA 1
ATOM 839 C C . CYS A 1 105 ? 10.581 22.927 -13.913 1.00 85.19 105 CYS A C 1
ATOM 841 O O . CYS A 1 105 ? 9.692 22.287 -14.471 1.00 85.19 105 CYS A O 1
ATOM 843 N N . GLU A 1 106 ? 11.855 22.543 -13.946 1.00 89.19 106 GLU A N 1
ATOM 844 C CA . GLU A 1 106 ? 12.291 21.283 -14.541 1.00 89.19 106 GLU A CA 1
ATOM 845 C C . GLU A 1 106 ? 12.582 20.263 -13.435 1.00 89.19 106 GLU A C 1
ATOM 847 O O . GLU A 1 106 ? 13.350 20.520 -12.500 1.00 89.19 106 GLU A O 1
ATOM 852 N N . TYR A 1 107 ? 11.942 19.098 -13.546 1.00 90.25 107 TYR A N 1
ATOM 853 C CA . TYR A 1 107 ? 12.032 18.018 -12.572 1.00 90.25 107 TYR A CA 1
ATOM 854 C C . TYR A 1 107 ? 12.395 16.714 -13.260 1.00 90.25 107 TYR A C 1
ATOM 856 O O . TYR A 1 107 ? 11.766 16.325 -14.239 1.00 90.25 107 TYR A O 1
ATOM 864 N N . TYR A 1 108 ? 13.335 15.991 -12.667 1.00 91.19 108 TYR A N 1
ATOM 865 C CA . TYR A 1 108 ? 13.689 14.647 -13.091 1.00 91.19 108 TYR A CA 1
ATOM 866 C C . TYR A 1 108 ? 12.934 13.602 -12.275 1.00 91.19 108 TYR A C 1
ATOM 868 O O . TYR A 1 108 ? 12.656 13.778 -11.089 1.00 91.19 108 TYR A O 1
ATOM 876 N N . LYS A 1 109 ? 12.610 12.475 -12.900 1.00 92.25 109 LYS A N 1
ATOM 877 C CA . LYS A 1 109 ? 11.976 11.324 -12.257 1.00 92.25 109 LYS A CA 1
ATOM 878 C C . LYS A 1 109 ? 13.050 10.324 -11.857 1.00 92.25 109 LYS A C 1
ATOM 880 O O . LYS A 1 109 ? 13.635 9.657 -12.710 1.00 92.25 109 LYS A O 1
ATOM 885 N N . LEU A 1 110 ? 13.304 10.231 -10.555 1.00 92.88 110 LEU A N 1
ATOM 886 C CA . LEU A 1 1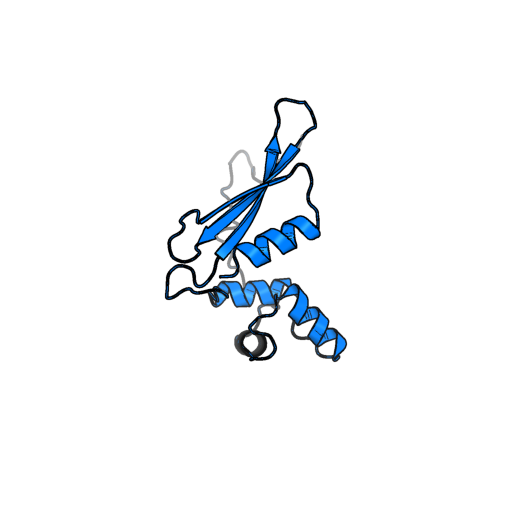10 ? 14.189 9.235 -9.967 1.00 92.88 110 LEU A CA 1
ATOM 887 C C . LEU A 1 110 ? 13.392 7.966 -9.671 1.00 92.88 110 LEU A C 1
ATOM 889 O O . LEU A 1 110 ? 12.460 7.970 -8.870 1.00 92.88 110 LEU A O 1
ATOM 893 N N . TYR A 1 111 ? 13.811 6.874 -10.292 1.00 92.50 111 TYR A N 1
ATOM 894 C CA . TYR A 1 111 ? 13.377 5.520 -10.005 1.00 92.50 111 TYR A CA 1
ATOM 895 C C . TYR A 1 111 ? 14.421 4.861 -9.122 1.00 92.50 111 TYR A C 1
ATOM 897 O O . TYR A 1 111 ? 15.577 4.727 -9.515 1.00 92.50 111 TYR A O 1
ATOM 905 N N . MET A 1 112 ? 14.010 4.420 -7.947 1.00 93.06 112 MET A N 1
ATOM 906 C CA . MET A 1 112 ? 14.871 3.806 -6.949 1.00 93.06 112 MET A CA 1
ATOM 907 C C . MET A 1 112 ? 14.371 2.386 -6.674 1.00 93.06 112 MET A C 1
ATOM 909 O O . MET A 1 112 ? 13.181 2.204 -6.426 1.00 93.06 112 MET A O 1
ATOM 913 N N . ILE A 1 113 ? 15.247 1.381 -6.742 1.00 93.75 113 ILE A N 1
ATOM 914 C CA . ILE A 1 113 ? 14.899 -0.031 -6.534 1.00 93.75 113 ILE A CA 1
ATOM 915 C C . ILE A 1 113 ? 15.573 -0.539 -5.261 1.00 93.75 113 ILE A C 1
ATOM 917 O O . ILE A 1 113 ? 16.793 -0.710 -5.213 1.00 93.75 113 ILE A O 1
ATOM 921 N N . GLU A 1 114 ? 14.774 -0.837 -4.246 1.00 92.12 114 GLU A N 1
ATOM 922 C CA . GLU A 1 114 ? 15.218 -1.331 -2.943 1.00 92.12 114 GLU A CA 1
ATOM 923 C C . GLU A 1 114 ? 14.840 -2.805 -2.763 1.00 92.12 114 GLU A C 1
ATOM 925 O O . GLU A 1 114 ? 13.766 -3.252 -3.173 1.00 92.12 114 GLU A O 1
ATOM 930 N N . ASN A 1 115 ? 15.716 -3.573 -2.125 1.00 90.81 115 ASN A N 1
ATOM 931 C CA . ASN A 1 115 ? 15.429 -4.937 -1.704 1.00 90.81 115 ASN A CA 1
ATOM 932 C C . ASN A 1 115 ? 14.584 -4.934 -0.419 1.00 90.81 115 ASN A C 1
ATOM 934 O O . ASN A 1 115 ? 14.997 -4.376 0.595 1.00 90.81 115 ASN A O 1
ATOM 938 N N . LEU A 1 116 ? 13.421 -5.595 -0.446 1.00 89.19 116 LEU A N 1
ATOM 939 C CA . LEU A 1 116 ? 12.482 -5.598 0.680 1.00 89.19 116 LEU A CA 1
ATOM 940 C C . LEU A 1 116 ? 13.046 -6.291 1.937 1.00 89.19 116 LEU A C 1
ATOM 942 O O . LEU A 1 116 ? 12.708 -5.882 3.047 1.00 89.19 116 LEU A O 1
ATOM 946 N N . PHE A 1 117 ? 13.910 -7.299 1.772 1.00 88.94 117 PHE A N 1
ATOM 947 C CA . PHE A 1 117 ? 14.514 -8.045 2.878 1.00 88.94 117 PHE A CA 1
ATOM 948 C C . PHE A 1 117 ? 15.616 -7.239 3.572 1.00 88.94 117 PHE A C 1
ATOM 950 O O . PHE A 1 117 ? 15.574 -7.040 4.781 1.00 88.94 117 PHE A O 1
ATOM 957 N N . SER A 1 118 ? 16.607 -6.766 2.810 1.00 89.19 118 SER A N 1
ATOM 958 C CA . SER A 1 118 ? 17.812 -6.132 3.364 1.00 89.19 118 SER A CA 1
ATOM 959 C C . SER A 1 118 ? 17.730 -4.614 3.489 1.00 89.19 118 SER A C 1
ATOM 961 O O . SER A 1 118 ? 18.603 -4.019 4.110 1.00 89.19 118 SER A O 1
ATOM 963 N N . ARG A 1 119 ? 16.725 -3.976 2.875 1.00 89.44 119 ARG A N 1
ATOM 964 C CA . ARG A 1 119 ? 16.609 -2.511 2.744 1.00 89.44 119 ARG A CA 1
ATOM 965 C C . ARG A 1 119 ? 17.746 -1.848 1.965 1.00 89.44 119 ARG A C 1
ATOM 967 O O . ARG A 1 119 ? 17.865 -0.627 1.952 1.00 89.44 119 ARG A O 1
ATOM 974 N N . TYR A 1 120 ? 18.569 -2.635 1.271 1.00 92.81 120 TYR A N 1
ATOM 975 C CA . TYR A 1 120 ? 19.629 -2.097 0.427 1.00 92.81 120 TYR A CA 1
ATOM 976 C C . TYR A 1 120 ? 19.108 -1.623 -0.924 1.00 92.81 120 TYR A C 1
ATOM 978 O O . TYR A 1 120 ? 18.269 -2.269 -1.563 1.00 92.81 120 TYR A O 1
ATOM 986 N N . LEU A 1 121 ? 19.685 -0.515 -1.384 1.00 91.75 121 LEU A N 1
ATOM 987 C CA . LEU A 1 121 ? 19.486 -0.006 -2.728 1.00 91.75 121 LEU A CA 1
ATOM 988 C C . LEU A 1 121 ? 20.180 -0.929 -3.736 1.00 91.75 121 LEU A C 1
ATOM 990 O O . LEU A 1 121 ? 21.397 -1.077 -3.730 1.00 91.75 121 LEU A O 1
ATOM 994 N N . THR A 1 122 ? 19.395 -1.536 -4.620 1.00 91.38 122 THR A N 1
ATOM 995 C CA . THR A 1 122 ? 19.882 -2.470 -5.652 1.00 91.38 122 THR A CA 1
ATOM 996 C C . THR A 1 122 ? 20.040 -1.821 -7.024 1.00 91.38 122 THR A C 1
ATOM 998 O O . THR A 1 122 ? 20.722 -2.357 -7.895 1.00 91.38 122 THR A O 1
ATOM 1001 N N . GLY A 1 123 ? 19.433 -0.654 -7.238 1.00 91.81 123 GLY A N 1
ATOM 1002 C CA . GLY A 1 123 ? 19.585 0.093 -8.476 1.00 91.81 123 GLY A CA 1
ATOM 1003 C C . GLY A 1 123 ? 18.812 1.399 -8.472 1.00 91.81 123 GLY A C 1
ATOM 1004 O O . GLY A 1 123 ? 17.912 1.604 -7.658 1.00 91.81 123 GLY A O 1
ATOM 1005 N N . TRP A 1 124 ? 19.157 2.279 -9.405 1.00 93.25 124 TRP A N 1
ATOM 1006 C CA . TRP A 1 124 ? 18.453 3.534 -9.617 1.00 93.25 124 TRP A CA 1
ATOM 1007 C C . TRP A 1 124 ? 18.534 3.968 -11.085 1.00 93.25 124 TRP A C 1
ATOM 1009 O O . TRP A 1 124 ? 19.438 3.559 -11.819 1.00 93.25 124 TRP A O 1
ATOM 1019 N N . ARG A 1 125 ? 17.566 4.773 -11.526 1.00 93.00 125 ARG A N 1
ATOM 1020 C CA . ARG A 1 125 ? 17.512 5.392 -12.856 1.00 93.00 125 ARG A CA 1
ATOM 1021 C C . ARG A 1 125 ? 16.903 6.777 -12.762 1.00 93.00 125 ARG A C 1
ATOM 1023 O O . ARG A 1 125 ? 16.005 6.997 -11.960 1.00 93.00 125 ARG A O 1
ATOM 1030 N N . VAL A 1 126 ? 17.359 7.683 -13.612 1.00 92.75 126 VAL A N 1
ATOM 1031 C CA . VAL A 1 126 ? 16.807 9.031 -13.721 1.00 92.75 126 VAL A CA 1
ATOM 1032 C C . VAL A 1 126 ? 16.333 9.231 -15.149 1.00 92.75 126 VAL A C 1
ATOM 1034 O O . VAL A 1 126 ? 17.066 8.925 -16.086 1.00 92.75 126 VAL A O 1
ATOM 1037 N N . HIS A 1 127 ? 15.105 9.712 -15.298 1.00 90.88 127 HIS A N 1
ATOM 1038 C CA . HIS A 1 127 ? 14.502 10.047 -16.584 1.00 90.88 127 HIS A CA 1
ATOM 1039 C C . HIS A 1 127 ? 13.946 11.471 -16.523 1.00 90.88 127 HIS A C 1
ATOM 1041 O O . HIS A 1 127 ? 13.544 11.930 -15.455 1.00 90.88 127 HIS A O 1
ATOM 1047 N N . ALA A 1 128 ? 13.920 12.170 -17.657 1.00 89.94 128 ALA A N 1
ATOM 1048 C CA . ALA A 1 128 ? 13.318 13.503 -17.739 1.00 89.94 128 ALA A CA 1
ATOM 1049 C C . ALA A 1 128 ? 11.790 13.455 -17.551 1.00 89.94 128 ALA A C 1
ATOM 1051 O O . ALA A 1 128 ? 11.195 14.366 -16.988 1.00 89.94 128 ALA A O 1
ATOM 1052 N N . GLU A 1 129 ? 11.156 12.356 -17.958 1.00 86.62 129 GLU A N 1
ATOM 1053 C CA . GLU A 1 129 ? 9.710 12.168 -17.881 1.00 86.62 129 GLU A CA 1
ATOM 1054 C C . GLU A 1 129 ? 9.324 10.769 -17.384 1.00 86.62 129 GLU A C 1
ATOM 1056 O O . GLU A 1 129 ? 10.137 9.849 -17.281 1.00 86.62 129 GLU A O 1
ATOM 1061 N N . GLU A 1 130 ? 8.052 10.614 -17.017 1.00 85.62 130 GLU A N 1
ATOM 1062 C CA . GLU A 1 130 ? 7.501 9.359 -16.517 1.00 85.62 130 GLU A CA 1
ATOM 1063 C C . GLU A 1 130 ? 6.774 8.607 -17.635 1.00 85.62 130 GLU A C 1
ATOM 1065 O O . GLU A 1 130 ? 5.549 8.668 -17.751 1.00 85.62 130 GLU A O 1
ATOM 1070 N N . THR A 1 131 ? 7.518 7.864 -18.456 1.00 88.38 131 THR A N 1
ATOM 1071 C CA . THR A 1 131 ? 6.902 7.061 -19.520 1.00 88.38 131 THR A CA 1
ATOM 1072 C C . THR A 1 131 ? 6.566 5.641 -19.064 1.00 88.38 131 THR A C 1
ATOM 1074 O O . THR A 1 131 ? 7.205 5.031 -18.197 1.00 88.38 131 THR A O 1
ATOM 1077 N N . ARG A 1 132 ? 5.540 5.052 -19.692 1.00 87.81 132 ARG A N 1
ATOM 1078 C CA . ARG A 1 132 ? 5.196 3.633 -19.492 1.00 87.81 132 ARG A CA 1
ATOM 1079 C C . ARG A 1 132 ? 6.321 2.706 -19.966 1.00 87.81 132 ARG A C 1
ATOM 1081 O O . ARG A 1 132 ? 6.503 1.631 -19.390 1.00 87.81 132 ARG A O 1
ATOM 1088 N N . VAL A 1 133 ? 7.055 3.116 -21.001 1.00 89.12 133 VAL A N 1
ATOM 1089 C CA . VAL A 1 133 ? 8.162 2.350 -21.583 1.00 89.12 133 VAL A CA 1
ATOM 1090 C C . VAL A 1 133 ? 9.294 2.227 -20.569 1.00 89.12 133 VAL A C 1
ATOM 1092 O O . VAL A 1 133 ? 9.683 1.100 -20.256 1.00 89.12 133 VAL A O 1
ATOM 1095 N N . ASP A 1 134 ? 9.712 3.335 -19.957 1.00 86.31 134 ASP A N 1
ATOM 1096 C CA . ASP A 1 134 ? 10.773 3.357 -18.942 1.00 86.31 134 ASP A CA 1
ATOM 1097 C C . ASP A 1 134 ? 10.427 2.476 -17.744 1.00 86.31 134 ASP A C 1
ATOM 1099 O O . ASP A 1 134 ? 11.203 1.601 -17.356 1.00 86.31 134 ASP A O 1
ATOM 1103 N N . LYS A 1 135 ? 9.201 2.605 -17.221 1.00 86.06 135 LYS A N 1
ATOM 1104 C CA . LYS A 1 135 ? 8.699 1.738 -16.143 1.00 86.06 135 LYS A CA 1
ATOM 1105 C C . LYS A 1 135 ? 8.794 0.260 -16.506 1.00 86.06 135 LYS A C 1
ATOM 1107 O O . LYS A 1 135 ? 9.183 -0.559 -15.675 1.00 86.06 135 LYS A O 1
ATOM 1112 N N . SER A 1 136 ? 8.406 -0.097 -17.730 1.00 86.81 136 SER A N 1
ATOM 1113 C CA . SER A 1 136 ? 8.442 -1.486 -18.189 1.00 86.81 136 SER A CA 1
ATOM 1114 C C . SER A 1 136 ? 9.874 -2.004 -18.354 1.00 86.81 136 SER A C 1
ATOM 1116 O O . SER A 1 136 ? 10.148 -3.145 -17.983 1.00 86.81 136 SER A O 1
ATOM 1118 N N . ALA A 1 137 ? 10.794 -1.166 -18.837 1.00 89.19 137 ALA A N 1
ATOM 1119 C CA . ALA A 1 137 ? 12.201 -1.504 -19.006 1.00 89.19 137 ALA A CA 1
ATOM 1120 C C . ALA A 1 137 ? 12.898 -1.699 -17.653 1.00 89.19 137 ALA A C 1
ATOM 1122 O O . ALA A 1 137 ? 13.598 -2.692 -17.459 1.00 89.19 137 ALA A O 1
ATOM 1123 N N . ILE A 1 138 ? 12.641 -0.805 -16.692 1.00 88.69 138 ILE A N 1
ATOM 1124 C CA . ILE A 1 138 ? 13.131 -0.919 -15.314 1.00 88.69 138 ILE A CA 1
ATOM 1125 C C . ILE A 1 138 ? 12.613 -2.216 -14.689 1.00 88.69 138 ILE A C 1
ATOM 1127 O O . ILE A 1 138 ? 13.409 -3.019 -14.210 1.00 88.69 138 ILE A O 1
ATOM 1131 N N . LYS A 1 139 ? 11.302 -2.483 -14.766 1.00 87.19 139 LYS A N 1
ATOM 1132 C CA . LYS A 1 139 ? 10.724 -3.733 -14.247 1.00 87.19 139 LYS A CA 1
ATOM 1133 C C . LYS A 1 139 ? 11.393 -4.969 -14.843 1.00 87.19 139 LYS A C 1
ATOM 1135 O O . LYS A 1 139 ? 11.800 -5.834 -14.085 1.00 87.19 139 LYS A O 1
ATOM 1140 N N . LYS A 1 140 ? 11.551 -5.036 -16.170 1.00 88.38 140 LYS A N 1
ATOM 1141 C CA . LYS A 1 140 ? 12.202 -6.171 -16.848 1.00 88.38 140 LYS A CA 1
ATOM 1142 C C . LYS A 1 140 ? 13.653 -6.354 -16.408 1.00 88.38 140 LYS A C 1
ATOM 1144 O O . LYS A 1 140 ? 14.083 -7.476 -16.181 1.00 88.38 140 LYS A O 1
ATOM 1149 N N . ARG A 1 141 ? 14.404 -5.259 -16.276 1.00 87.62 141 ARG A N 1
ATOM 1150 C CA . ARG A 1 141 ? 15.823 -5.304 -15.906 1.00 87.62 141 ARG A CA 1
ATOM 1151 C C . ARG A 1 141 ? 16.047 -5.797 -14.478 1.00 87.62 141 ARG A C 1
ATOM 1153 O O . ARG A 1 141 ? 17.008 -6.516 -14.240 1.00 87.62 141 ARG A O 1
ATOM 1160 N N . TYR A 1 142 ? 15.187 -5.392 -13.548 1.00 84.12 142 TYR A N 1
ATOM 1161 C CA . TYR A 1 142 ? 15.287 -5.748 -12.131 1.00 84.12 142 TYR A CA 1
ATOM 1162 C C . TYR A 1 142 ? 14.313 -6.876 -11.737 1.00 84.12 142 TYR A C 1
ATOM 1164 O O . TYR A 1 142 ? 13.968 -6.989 -10.562 1.00 84.12 142 TYR A O 1
ATOM 1172 N N . ALA A 1 143 ? 13.850 -7.688 -12.696 1.00 76.25 143 ALA A N 1
ATOM 1173 C CA . ALA A 1 143 ? 13.004 -8.862 -12.444 1.00 76.25 143 ALA A CA 1
ATOM 1174 C C . ALA A 1 143 ? 13.800 -10.157 -12.185 1.00 76.25 143 ALA A C 1
ATOM 1176 O O . ALA A 1 143 ? 13.206 -11.123 -11.715 1.00 76.25 143 ALA A O 1
ATOM 1177 N N . THR A 1 144 ? 15.105 -10.169 -12.482 1.00 60.41 144 THR A N 1
ATOM 1178 C CA . THR A 1 144 ? 16.021 -11.313 -12.298 1.00 60.41 144 THR A CA 1
ATOM 1179 C C . THR A 1 144 ? 16.597 -11.369 -10.891 1.00 60.41 144 THR A C 1
ATOM 1181 O O . THR A 1 144 ? 16.715 -12.477 -10.342 1.00 60.41 144 THR A O 1
#

Sequence (144 aa):
MHSWRWQAAGEVIADQRPFVERNNPVNKRSETEYRVILSVCNSPRFNSAPPSQIGPILSNEGRYLDSESAIYCVLRKAKLTRFTTTIPNQVRMCYISSQPSQVKCEYYKLYMIENLFSRYLTGWRVHAEETRVDKSAIKKRYAT

Organism: NCBI:txid537

pLDDT: mean 84.63, std 10.44, range [40.28, 93.75]

Secondary structure (DSSP, 8-state):
----TTEETTEE----TTTS--PPPTTPPPHHHHHHHHHHHHSTTTTTS-HHHHHHHHHHTT-----HHHHHHHHHHTT--S---SSTTSSEEEEEEEEE-SSTT-EEEEEEEEETTT--EEEEEEESS--HHHHHHHHHHT--